Protein AF-A0A2V9P0Q5-F1 (afdb_monomer_lite)

Radius of gyration: 15.31 Å; chains: 1; bounding box: 36×23×42 Å

Structure (mmCIF, N/CA/C/O backbone):
data_AF-A0A2V9P0Q5-F1
#
_entry.id   AF-A0A2V9P0Q5-F1
#
loop_
_atom_site.group_PDB
_atom_site.id
_atom_site.type_symbol
_atom_site.label_atom_id
_atom_site.label_alt_id
_atom_site.label_comp_id
_atom_site.label_asym_id
_atom_site.label_entity_id
_atom_site.label_seq_id
_atom_site.pdbx_PDB_ins_code
_atom_site.Cartn_x
_atom_site.Cartn_y
_atom_site.Cartn_z
_atom_site.occupancy
_atom_site.B_iso_or_equiv
_atom_site.auth_seq_id
_atom_site.auth_comp_id
_atom_site.auth_asym_id
_atom_site.auth_atom_id
_atom_site.pdbx_PDB_model_num
ATOM 1 N N . MET A 1 1 ? 19.849 -7.769 -10.678 1.00 54.12 1 MET A N 1
ATOM 2 C CA . MET A 1 1 ? 18.955 -8.139 -11.801 1.00 54.12 1 MET A CA 1
ATOM 3 C C . MET A 1 1 ? 17.529 -7.816 -11.392 1.00 54.12 1 MET A C 1
ATOM 5 O O . MET A 1 1 ? 17.159 -8.198 -10.289 1.00 54.12 1 MET A O 1
ATOM 9 N N . LYS A 1 2 ? 16.756 -7.101 -12.221 1.00 73.38 2 LYS A N 1
ATOM 10 C CA . LYS A 1 2 ? 15.333 -6.844 -11.932 1.00 73.38 2 LYS A CA 1
ATOM 11 C C . LYS A 1 2 ? 14.556 -8.167 -11.995 1.00 73.38 2 LYS A C 1
ATOM 13 O O . LYS A 1 2 ? 14.827 -8.993 -12.866 1.00 73.38 2 LYS A O 1
ATOM 18 N N . ALA A 1 3 ? 13.634 -8.384 -11.059 1.00 89.50 3 ALA A N 1
ATOM 19 C CA . ALA A 1 3 ? 12.752 -9.549 -11.074 1.00 89.50 3 ALA A CA 1
ATOM 20 C C . ALA A 1 3 ? 11.876 -9.565 -12.343 1.00 89.50 3 ALA A C 1
ATOM 22 O O . ALA A 1 3 ? 11.595 -8.513 -12.923 1.00 89.50 3 ALA A O 1
ATOM 23 N N . SER A 1 4 ? 11.413 -10.747 -12.765 1.00 96.69 4 SER A N 1
ATOM 24 C CA . SER A 1 4 ? 10.476 -10.849 -13.892 1.00 96.69 4 SER A CA 1
ATOM 25 C C . SER A 1 4 ? 9.188 -10.073 -13.606 1.00 96.69 4 SER A C 1
ATOM 27 O O . SER A 1 4 ? 8.773 -9.955 -12.451 1.00 96.69 4 SER A O 1
ATOM 29 N N . LEU A 1 5 ? 8.530 -9.556 -14.651 1.00 96.62 5 LEU A N 1
ATOM 30 C CA . LEU A 1 5 ? 7.275 -8.809 -14.500 1.00 96.62 5 LEU A CA 1
ATOM 31 C C . LEU A 1 5 ? 6.225 -9.610 -13.718 1.00 96.62 5 LEU A C 1
ATOM 33 O O . LEU A 1 5 ? 5.638 -9.074 -12.788 1.00 96.62 5 LEU A O 1
ATOM 37 N N . SER A 1 6 ? 6.064 -10.905 -14.003 1.00 97.62 6 SER A N 1
ATOM 38 C CA . SER A 1 6 ? 5.124 -11.766 -13.276 1.00 97.62 6 SER A CA 1
ATOM 39 C C . SER A 1 6 ? 5.414 -11.809 -11.774 1.00 97.62 6 SER A C 1
ATOM 41 O O . SER A 1 6 ? 4.493 -11.713 -10.971 1.00 97.62 6 SER A O 1
ATOM 43 N N . ARG A 1 7 ? 6.693 -11.899 -11.374 1.00 98.00 7 ARG A N 1
ATOM 44 C CA . ARG A 1 7 ? 7.068 -11.909 -9.951 1.00 98.00 7 ARG A CA 1
ATOM 45 C C . ARG A 1 7 ? 6.776 -10.568 -9.282 1.00 98.00 7 ARG A C 1
ATOM 47 O O . ARG A 1 7 ? 6.361 -10.547 -8.130 1.00 98.00 7 ARG A O 1
ATOM 54 N N . ARG A 1 8 ? 6.985 -9.465 -10.002 1.00 98.19 8 ARG A N 1
ATOM 55 C CA . ARG A 1 8 ? 6.691 -8.114 -9.514 1.00 98.19 8 ARG A CA 1
ATOM 56 C C . ARG A 1 8 ? 5.196 -7.882 -9.335 1.00 98.19 8 ARG A C 1
ATOM 58 O O . ARG A 1 8 ? 4.791 -7.442 -8.273 1.00 98.19 8 ARG A O 1
ATOM 65 N N . VAL A 1 9 ? 4.387 -8.269 -10.318 1.00 98.38 9 VAL A N 1
ATOM 66 C CA . VAL A 1 9 ? 2.919 -8.171 -10.263 1.00 98.38 9 VAL A CA 1
ATOM 67 C C . VAL A 1 9 ? 2.350 -9.000 -9.106 1.00 98.38 9 VAL A C 1
ATOM 69 O O . VAL A 1 9 ? 1.487 -8.522 -8.382 1.00 98.38 9 VAL A O 1
ATOM 72 N N . VAL A 1 10 ? 2.869 -10.212 -8.869 1.00 98.50 10 VAL A N 1
ATOM 73 C CA . VAL A 1 10 ? 2.467 -11.020 -7.702 1.00 98.50 10 VAL A CA 1
ATOM 74 C C . VAL A 1 10 ? 2.873 -10.352 -6.386 1.00 98.50 10 VAL A C 1
ATOM 76 O O . VAL A 1 10 ? 2.096 -10.371 -5.438 1.00 98.50 10 VAL A O 1
ATOM 79 N N . ALA A 1 11 ? 4.064 -9.751 -6.314 1.00 98.44 11 ALA A N 1
ATOM 80 C CA . ALA A 1 11 ? 4.493 -9.014 -5.127 1.00 98.44 11 ALA A CA 1
ATOM 81 C C . ALA A 1 11 ? 3.594 -7.797 -4.848 1.00 98.44 11 ALA A C 1
ATOM 83 O O . ALA A 1 11 ? 3.213 -7.589 -3.700 1.00 98.44 11 ALA A O 1
ATOM 84 N N . GLU A 1 12 ? 3.197 -7.053 -5.883 1.00 98.62 12 GLU A N 1
ATOM 85 C CA . GLU A 1 12 ? 2.231 -5.953 -5.768 1.00 98.62 12 GLU A CA 1
ATOM 86 C C . GLU A 1 12 ? 0.861 -6.447 -5.295 1.00 98.62 12 GLU A C 1
ATOM 88 O O . GLU A 1 12 ? 0.321 -5.895 -4.345 1.00 98.62 12 GLU A O 1
ATOM 93 N N . PHE A 1 13 ? 0.341 -7.538 -5.868 1.00 98.75 13 PHE A N 1
ATOM 94 C CA . PHE A 1 13 ? -0.932 -8.133 -5.444 1.00 98.75 13 PHE A CA 1
ATOM 95 C C . PHE A 1 13 ? -0.916 -8.560 -3.973 1.00 98.75 13 PHE A C 1
ATOM 97 O O . PHE A 1 13 ? -1.802 -8.212 -3.194 1.00 98.75 13 PHE A O 1
ATOM 104 N N . VAL A 1 14 ? 0.115 -9.309 -3.571 1.00 98.69 14 VAL A N 1
ATOM 105 C CA . VAL A 1 14 ? 0.251 -9.803 -2.195 1.00 98.69 14 VAL A CA 1
ATOM 106 C C . VAL A 1 14 ? 0.449 -8.644 -1.220 1.00 98.69 14 VAL A C 1
ATOM 108 O O . VAL A 1 14 ? -0.193 -8.611 -0.171 1.00 98.69 14 VAL A O 1
ATOM 111 N N . GLY A 1 15 ? 1.308 -7.682 -1.560 1.00 98.62 15 GLY A N 1
ATOM 112 C CA . GLY A 1 15 ? 1.560 -6.517 -0.721 1.00 98.62 15 GLY A CA 1
ATOM 113 C C . GLY A 1 15 ? 0.326 -5.633 -0.565 1.00 98.62 15 GLY A C 1
ATOM 114 O O . GLY A 1 15 ? -0.029 -5.294 0.563 1.00 98.62 15 GLY A O 1
ATOM 115 N N . THR A 1 16 ? -0.401 -5.344 -1.647 1.00 98.69 16 THR A N 1
ATOM 116 C CA . THR A 1 16 ? -1.671 -4.613 -1.563 1.00 98.69 16 THR A CA 1
ATOM 117 C C . THR A 1 16 ? -2.714 -5.386 -0.761 1.00 98.69 16 THR A C 1
ATOM 119 O O . THR A 1 16 ? -3.377 -4.792 0.084 1.00 98.69 16 THR A O 1
ATOM 122 N N . GLY A 1 17 ? -2.815 -6.708 -0.929 1.00 98.62 17 GLY A N 1
ATOM 123 C CA . GLY A 1 17 ? -3.709 -7.545 -0.126 1.00 98.62 17 GLY A CA 1
ATOM 124 C C . GLY A 1 17 ? -3.432 -7.441 1.378 1.00 98.62 17 GLY A C 1
ATOM 125 O O . GLY A 1 17 ? -4.358 -7.246 2.168 1.00 98.62 17 GLY A O 1
ATOM 126 N N . PHE A 1 18 ? -2.160 -7.495 1.787 1.00 98.62 18 PHE A N 1
ATOM 127 C CA . PHE A 1 18 ? -1.779 -7.282 3.186 1.00 98.62 18 PHE A CA 1
ATOM 128 C C . PHE A 1 18 ? -2.040 -5.851 3.660 1.00 98.62 18 PHE A C 1
ATOM 130 O O . PHE A 1 18 ? -2.499 -5.666 4.788 1.00 98.62 18 PHE A O 1
ATOM 137 N N . LEU A 1 19 ? -1.792 -4.849 2.814 1.00 98.44 19 LEU A N 1
ATOM 138 C CA . LEU A 1 19 ? -2.065 -3.453 3.143 1.00 98.44 19 LEU A CA 1
ATOM 139 C C . LEU A 1 19 ? -3.565 -3.224 3.372 1.00 98.44 19 LEU A C 1
ATOM 141 O O . LEU A 1 19 ? -3.938 -2.641 4.385 1.00 98.44 19 LEU A O 1
ATOM 145 N N . VAL A 1 20 ? -4.431 -3.744 2.496 1.00 98.38 20 VAL A N 1
ATOM 146 C CA . VAL A 1 20 ? -5.893 -3.681 2.659 1.00 98.38 20 VAL A CA 1
ATOM 147 C C . VAL A 1 20 ? -6.332 -4.408 3.926 1.00 98.38 20 VAL A C 1
ATOM 149 O O . VAL A 1 20 ? -7.112 -3.856 4.704 1.00 98.38 20 VAL A O 1
ATOM 152 N N . ALA A 1 21 ? -5.817 -5.617 4.173 1.00 98.38 21 ALA A N 1
ATOM 153 C CA . ALA A 1 21 ? -6.143 -6.376 5.377 1.00 98.38 21 ALA A CA 1
ATOM 154 C C . ALA A 1 21 ? -5.778 -5.603 6.655 1.00 98.38 21 ALA A C 1
ATOM 156 O O . ALA A 1 21 ? -6.575 -5.566 7.594 1.00 98.38 21 ALA A O 1
ATOM 157 N N . ALA A 1 22 ? -4.613 -4.950 6.676 1.00 98.19 22 ALA A N 1
ATOM 158 C CA . ALA A 1 22 ? -4.192 -4.124 7.795 1.00 98.19 22 ALA A CA 1
ATOM 159 C C . ALA A 1 22 ? -5.071 -2.881 7.949 1.00 98.19 22 ALA A C 1
ATOM 161 O O . ALA A 1 22 ? -5.645 -2.716 9.015 1.00 98.19 22 ALA A O 1
ATOM 162 N N . VAL A 1 23 ? -5.243 -2.068 6.900 1.00 97.94 23 VAL A N 1
ATOM 163 C CA . VAL A 1 23 ? -6.025 -0.815 6.934 1.00 97.94 23 VAL A CA 1
ATOM 164 C C . VAL A 1 23 ? -7.472 -1.063 7.357 1.00 97.94 23 VAL A C 1
ATOM 166 O O . VAL A 1 23 ? -7.996 -0.411 8.261 1.00 97.94 23 VAL A O 1
ATOM 169 N N . VAL A 1 24 ? -8.144 -2.018 6.709 1.00 98.31 24 VAL A N 1
ATOM 170 C CA . VAL A 1 24 ? -9.556 -2.311 6.985 1.00 98.31 24 VAL A CA 1
ATOM 171 C C . VAL A 1 24 ? -9.697 -3.002 8.340 1.00 98.31 24 VAL A C 1
ATOM 173 O O . VAL A 1 24 ? -10.580 -2.652 9.126 1.00 98.31 24 VAL A O 1
ATOM 176 N N . GLY A 1 25 ? -8.808 -3.950 8.648 1.00 98.25 25 GLY A N 1
ATOM 177 C CA . GLY A 1 25 ? -8.808 -4.672 9.917 1.00 98.25 25 GLY A CA 1
ATOM 178 C C . GLY A 1 25 ? -8.570 -3.753 11.115 1.00 98.25 25 GLY A C 1
ATOM 179 O O . GLY A 1 25 ? -9.343 -3.791 12.078 1.00 98.25 25 GLY A O 1
ATOM 180 N N . SER A 1 26 ? -7.553 -2.885 11.048 1.00 98.25 26 SER A N 1
ATOM 181 C CA . SER A 1 26 ? -7.279 -1.904 12.100 1.00 98.25 26 SER A CA 1
ATOM 182 C C . SER A 1 26 ? -8.388 -0.874 12.215 1.00 98.25 26 SER A C 1
ATOM 184 O O . SER A 1 26 ? -8.748 -0.538 13.336 1.00 98.25 26 SER A O 1
ATOM 186 N N . GLY A 1 27 ? -8.991 -0.430 11.109 1.00 98.12 27 GLY A N 1
ATOM 187 C CA . GLY A 1 27 ? -10.128 0.492 11.136 1.00 98.12 27 GLY A CA 1
ATOM 188 C C . GLY A 1 27 ? -11.338 -0.082 11.877 1.00 98.12 27 GLY A C 1
ATOM 189 O O . GLY A 1 27 ? -11.866 0.549 12.792 1.00 98.12 27 GLY A O 1
ATOM 190 N N . ILE A 1 28 ? -11.735 -1.318 11.553 1.00 98.38 28 ILE A N 1
ATOM 191 C CA . ILE A 1 28 ? -12.848 -2.002 12.233 1.00 98.38 28 ILE A CA 1
ATOM 192 C C . ILE A 1 28 ? -12.554 -2.177 13.728 1.00 98.38 28 ILE A C 1
ATOM 194 O O . ILE A 1 28 ? -13.434 -1.973 14.566 1.00 98.38 28 ILE A O 1
ATOM 198 N N . MET A 1 29 ? -11.330 -2.578 14.078 1.00 98.12 29 MET A N 1
ATOM 199 C CA . MET A 1 29 ? -10.950 -2.783 15.475 1.00 98.12 29 MET A CA 1
ATOM 200 C C . MET A 1 29 ? -10.863 -1.461 16.246 1.00 98.12 29 MET A C 1
ATOM 202 O O . MET A 1 29 ? -11.323 -1.391 17.384 1.00 98.12 29 MET A O 1
ATOM 206 N N . ALA A 1 30 ? -10.341 -0.408 15.619 1.00 98.25 30 ALA A N 1
ATOM 207 C CA . ALA A 1 30 ? -10.252 0.924 16.196 1.00 98.25 30 ALA A CA 1
ATOM 208 C C . ALA A 1 30 ? -11.639 1.484 16.535 1.00 98.25 30 ALA A C 1
ATOM 210 O O . ALA A 1 30 ? -11.842 1.933 17.661 1.00 98.25 30 ALA A O 1
ATOM 211 N N . GLU A 1 31 ? -12.612 1.379 15.628 1.00 97.94 31 GLU A N 1
ATOM 212 C CA . GLU A 1 31 ? -13.998 1.793 15.893 1.00 97.94 31 GLU A CA 1
ATOM 213 C C . GLU A 1 31 ? -14.619 1.022 17.067 1.00 97.94 31 GLU A C 1
ATOM 215 O O . GLU A 1 31 ? -15.197 1.613 17.980 1.00 97.94 31 GLU A O 1
ATOM 220 N N . ARG A 1 32 ? -14.437 -0.306 17.106 1.00 97.94 32 ARG A N 1
ATOM 221 C CA . ARG A 1 32 ? -14.985 -1.159 18.177 1.00 97.94 32 ARG A CA 1
ATOM 222 C C . ARG A 1 32 ? -14.390 -0.860 19.553 1.00 97.94 32 ARG A C 1
ATOM 224 O O . ARG A 1 32 ? -15.087 -1.011 20.553 1.00 97.94 32 ARG A O 1
ATOM 231 N N . LEU A 1 33 ? -13.115 -0.480 19.613 1.00 97.81 33 LEU A N 1
ATOM 232 C CA . LEU A 1 33 ? -12.383 -0.297 20.870 1.00 97.81 33 LEU A CA 1
ATOM 233 C C . LEU A 1 33 ? -12.351 1.154 21.363 1.00 97.81 33 LEU A C 1
ATOM 235 O O . LEU A 1 33 ? -12.060 1.380 22.534 1.00 97.81 33 LEU A O 1
ATOM 239 N N . SER A 1 34 ? -12.666 2.136 20.515 1.00 97.94 34 SER A N 1
ATOM 240 C CA . SER A 1 34 ? -12.530 3.558 20.873 1.00 97.94 34 SER A CA 1
ATOM 241 C C . SER A 1 34 ? -13.720 4.138 21.641 1.00 97.94 34 SER A C 1
ATOM 243 O O . SER A 1 34 ? -13.703 5.319 21.984 1.00 97.94 34 SER A O 1
ATOM 245 N N . GLY A 1 35 ? -14.767 3.349 21.913 1.00 95.88 35 GLY A N 1
ATOM 246 C CA . GLY A 1 35 ? -15.894 3.770 22.757 1.00 95.88 35 GLY A CA 1
ATOM 247 C C . GLY A 1 35 ? -16.635 5.016 22.251 1.00 95.88 35 GLY A C 1
ATOM 248 O O . GLY A 1 35 ? -17.104 5.815 23.056 1.00 95.88 35 GLY A O 1
ATOM 249 N N . GLY A 1 36 ? -16.697 5.218 20.930 1.00 95.50 36 GLY A N 1
ATOM 250 C CA . GLY A 1 36 ? -17.308 6.397 20.303 1.00 95.50 36 GLY A CA 1
ATOM 251 C C . GLY A 1 36 ? -16.389 7.619 20.172 1.00 95.50 36 GLY A C 1
ATOM 252 O O . GLY A 1 36 ? -16.811 8.644 19.639 1.00 95.50 36 GLY A O 1
ATOM 253 N N . ASN A 1 37 ? -15.129 7.541 20.615 1.00 98.19 37 ASN A N 1
ATOM 254 C CA . ASN A 1 37 ? -14.146 8.600 20.393 1.00 98.19 37 ASN A CA 1
ATOM 255 C C . ASN A 1 37 ? -13.513 8.485 18.995 1.00 98.19 37 ASN A C 1
ATOM 257 O O . ASN A 1 37 ? -12.561 7.731 18.788 1.00 98.19 37 ASN A O 1
ATOM 261 N N . ALA A 1 38 ? -14.006 9.286 18.049 1.00 97.62 38 ALA A N 1
ATOM 262 C CA . ALA A 1 38 ? -13.528 9.284 16.665 1.00 97.62 38 ALA A CA 1
ATOM 263 C C . ALA A 1 38 ? -12.042 9.668 16.523 1.00 97.62 38 ALA A C 1
ATOM 265 O O . ALA A 1 38 ? -11.337 9.106 15.689 1.00 97.62 38 ALA A O 1
ATOM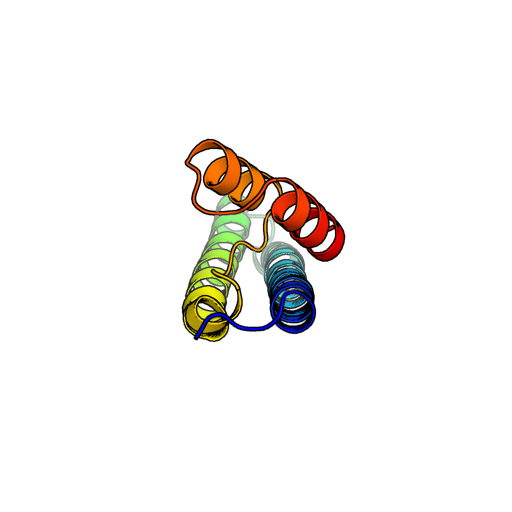 266 N N . ALA A 1 39 ? -11.533 10.596 17.343 1.00 98.06 39 ALA A N 1
ATOM 267 C CA . ALA A 1 39 ? -10.128 11.002 17.271 1.00 98.06 39 ALA A CA 1
ATOM 268 C C . ALA A 1 39 ? -9.192 9.845 17.653 1.00 98.06 39 ALA A C 1
ATOM 270 O O . ALA A 1 39 ? -8.178 9.615 16.992 1.00 98.06 39 ALA A O 1
ATOM 271 N N . LEU A 1 40 ? -9.565 9.082 18.686 1.00 98.06 40 LEU A N 1
ATOM 272 C CA . LEU A 1 40 ? -8.835 7.883 19.083 1.00 98.06 40 LEU A CA 1
ATOM 273 C C . LEU A 1 40 ? -8.931 6.786 18.016 1.00 98.06 40 LEU A C 1
ATOM 275 O O . LEU A 1 40 ? -7.911 6.180 17.698 1.00 98.06 40 LEU A O 1
ATOM 279 N N . ALA A 1 41 ? -10.110 6.577 17.421 1.00 98.19 41 ALA A N 1
ATOM 280 C CA . ALA A 1 41 ? -10.301 5.579 16.369 1.00 98.19 41 ALA A CA 1
ATOM 281 C C . ALA A 1 41 ? -9.430 5.870 15.136 1.00 98.19 41 ALA A C 1
ATOM 283 O O . ALA A 1 41 ? -8.735 4.987 14.630 1.00 98.19 41 ALA A O 1
ATOM 284 N N . LEU A 1 42 ? -9.385 7.129 14.693 1.00 97.94 42 LEU A N 1
ATOM 285 C CA . LEU A 1 42 ? -8.535 7.544 13.577 1.00 97.94 42 LEU A CA 1
ATOM 286 C C . LEU A 1 42 ? -7.049 7.341 13.883 1.00 97.94 42 LEU A C 1
ATOM 288 O O . LEU A 1 42 ? -6.314 6.831 13.035 1.00 97.94 42 LEU A O 1
ATOM 292 N N . LEU A 1 43 ? -6.605 7.684 15.095 1.00 98.12 43 LEU A N 1
ATOM 293 C CA . LEU A 1 43 ? -5.220 7.471 15.514 1.00 98.12 43 LEU A CA 1
ATOM 294 C C . LEU A 1 43 ? -4.869 5.974 15.558 1.00 98.12 43 LEU A C 1
ATOM 296 O O . LEU A 1 43 ? -3.846 5.559 15.008 1.00 98.12 43 LEU A O 1
ATOM 300 N N . ALA A 1 44 ? -5.745 5.164 16.158 1.00 97.81 44 ALA A N 1
ATOM 301 C CA . ALA A 1 44 ? -5.587 3.718 16.291 1.00 97.81 44 ALA A CA 1
ATOM 302 C C . ALA A 1 44 ? -5.665 2.970 14.950 1.00 97.81 44 ALA A C 1
ATOM 304 O O . ALA A 1 44 ? -5.143 1.865 14.849 1.00 97.81 44 ALA A O 1
ATOM 305 N N . ASN A 1 45 ? -6.260 3.566 13.914 1.00 98.38 45 ASN A N 1
ATOM 306 C CA . ASN A 1 45 ? -6.217 3.041 12.551 1.00 98.38 45 ASN A CA 1
ATOM 307 C C . ASN A 1 45 ? -4.958 3.488 11.780 1.00 98.38 45 ASN A C 1
ATOM 309 O O . ASN A 1 45 ? -4.316 2.702 11.078 1.00 98.38 45 ASN A O 1
ATOM 313 N N . THR A 1 46 ? -4.581 4.761 11.920 1.00 98.06 46 THR A N 1
ATOM 314 C CA . THR A 1 46 ? -3.499 5.368 11.130 1.00 98.06 46 THR A CA 1
ATOM 315 C C . THR A 1 46 ? -2.135 4.776 11.478 1.00 98.06 46 THR A C 1
ATOM 317 O O . THR A 1 46 ? -1.340 4.501 10.578 1.00 98.06 46 THR A O 1
ATOM 320 N N . ILE A 1 47 ? -1.859 4.532 12.765 1.00 98.38 47 ILE A N 1
ATOM 321 C CA . ILE A 1 47 ? -0.560 3.999 13.203 1.00 98.38 47 ILE A CA 1
ATOM 322 C C . ILE A 1 47 ? -0.300 2.590 12.629 1.00 98.38 47 ILE A C 1
ATOM 324 O O . ILE A 1 47 ? 0.736 2.415 11.983 1.00 98.38 47 ILE A O 1
ATOM 328 N N . PRO A 1 48 ? -1.200 1.594 12.780 1.00 98.00 48 PRO A N 1
ATOM 329 C CA . PRO A 1 48 ? -1.011 0.276 12.171 1.00 98.00 48 PRO A CA 1
ATOM 330 C C . PRO A 1 48 ? -0.932 0.316 10.646 1.00 98.00 48 PRO A C 1
ATOM 332 O O . PRO A 1 48 ? -0.121 -0.405 10.067 1.00 98.00 48 PRO A O 1
ATOM 335 N N . THR A 1 49 ? -1.727 1.176 10.002 1.00 98.00 49 THR A N 1
ATOM 336 C CA . THR A 1 49 ? -1.678 1.381 8.548 1.00 98.00 49 THR A CA 1
ATOM 337 C C . THR A 1 49 ? -0.280 1.810 8.102 1.00 98.00 49 THR A C 1
ATOM 339 O O . THR A 1 49 ? 0.331 1.156 7.256 1.00 98.00 49 THR A O 1
ATOM 342 N N . GLY A 1 50 ? 0.262 2.872 8.708 1.00 98.12 50 GLY A N 1
ATOM 343 C CA . GLY A 1 50 ? 1.593 3.381 8.378 1.00 98.12 50 GLY A CA 1
ATOM 344 C C . GLY A 1 50 ? 2.703 2.381 8.704 1.00 98.12 50 GLY A C 1
ATOM 345 O O . GLY A 1 50 ? 3.582 2.144 7.879 1.00 98.12 50 GLY A O 1
ATOM 346 N N . ALA A 1 51 ? 2.638 1.737 9.872 1.00 98.56 51 ALA A N 1
ATOM 347 C CA . ALA A 1 51 ? 3.614 0.726 10.273 1.00 98.56 51 ALA A CA 1
ATOM 348 C C . ALA A 1 51 ? 3.619 -0.485 9.325 1.00 98.56 51 ALA A C 1
ATOM 350 O O . ALA A 1 51 ? 4.685 -0.973 8.950 1.00 98.56 51 ALA A O 1
ATOM 351 N N . THR A 1 52 ? 2.438 -0.940 8.897 1.00 98.56 52 THR A N 1
ATOM 352 C CA . THR A 1 52 ? 2.315 -2.036 7.929 1.00 98.56 52 THR A CA 1
ATOM 353 C C . THR A 1 52 ? 2.891 -1.637 6.581 1.00 98.56 52 THR A C 1
ATOM 355 O O . THR A 1 52 ? 3.651 -2.409 6.005 1.00 98.56 52 THR A O 1
ATOM 358 N N . LEU A 1 53 ? 2.591 -0.430 6.091 1.00 98.44 53 LEU A N 1
ATOM 359 C CA . LEU A 1 53 ? 3.152 0.053 4.833 1.00 98.44 53 LEU A CA 1
ATOM 360 C C . LEU A 1 53 ? 4.687 0.069 4.874 1.00 98.44 53 LEU A C 1
ATOM 362 O O . LEU A 1 53 ? 5.316 -0.458 3.964 1.00 98.44 53 LEU A O 1
ATOM 366 N N . VAL A 1 54 ? 5.293 0.582 5.950 1.00 98.62 54 VAL A N 1
ATOM 367 C CA . VAL A 1 54 ? 6.757 0.562 6.135 1.00 98.62 54 VAL A CA 1
ATOM 368 C C . VAL A 1 54 ? 7.305 -0.868 6.114 1.00 98.62 54 VAL A C 1
ATOM 370 O O . VAL A 1 54 ? 8.290 -1.142 5.429 1.00 98.62 54 VAL A O 1
ATOM 373 N N . ALA A 1 55 ? 6.662 -1.795 6.827 1.00 98.62 55 ALA A N 1
ATOM 374 C CA . ALA A 1 55 ? 7.079 -3.194 6.849 1.00 98.62 55 ALA A CA 1
ATOM 375 C C . ALA A 1 55 ? 6.986 -3.854 5.461 1.00 98.62 55 ALA A C 1
ATOM 377 O O . ALA A 1 55 ? 7.900 -4.572 5.056 1.00 98.62 55 ALA 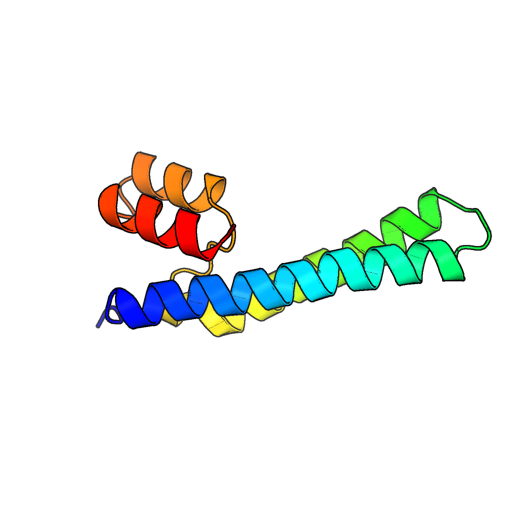A O 1
ATOM 378 N N . LEU A 1 56 ? 5.909 -3.589 4.717 1.00 98.56 56 LEU A N 1
ATOM 379 C CA . LEU A 1 56 ? 5.713 -4.108 3.365 1.00 98.56 56 LEU A CA 1
ATOM 380 C C . LEU A 1 56 ? 6.711 -3.510 2.371 1.00 98.56 56 LEU A C 1
ATOM 382 O O . LEU A 1 56 ? 7.223 -4.246 1.530 1.00 98.56 56 LEU A O 1
ATOM 386 N N . ILE A 1 57 ? 7.036 -2.220 2.492 1.00 98.56 57 ILE A N 1
ATOM 387 C CA . ILE A 1 57 ? 8.085 -1.587 1.684 1.00 98.56 57 ILE A CA 1
ATOM 388 C C . ILE A 1 57 ? 9.403 -2.329 1.902 1.00 98.56 57 ILE A C 1
ATOM 390 O O . ILE A 1 57 ? 9.940 -2.883 0.948 1.00 98.56 57 ILE A O 1
ATOM 394 N N . PHE A 1 58 ? 9.865 -2.481 3.146 1.00 98.38 58 PHE A N 1
ATOM 395 C CA . PHE A 1 58 ? 11.111 -3.210 3.409 1.00 98.38 58 PHE A CA 1
ATOM 396 C C . PHE A 1 58 ? 11.093 -4.664 2.920 1.00 98.38 58 PHE A C 1
ATOM 398 O O . PHE A 1 58 ? 12.127 -5.188 2.503 1.00 98.38 58 PHE A O 1
ATOM 405 N N . ALA A 1 59 ? 9.937 -5.327 2.957 1.00 98.12 59 ALA A N 1
ATOM 406 C CA . ALA A 1 59 ? 9.813 -6.712 2.519 1.00 98.12 59 ALA A CA 1
ATOM 407 C C . ALA A 1 59 ? 9.853 -6.878 0.988 1.00 98.12 59 ALA A C 1
ATOM 409 O O . ALA A 1 59 ? 10.398 -7.867 0.492 1.00 98.12 59 ALA A O 1
ATOM 410 N N . PHE A 1 60 ? 9.272 -5.944 0.230 1.00 97.88 60 PHE A N 1
ATOM 4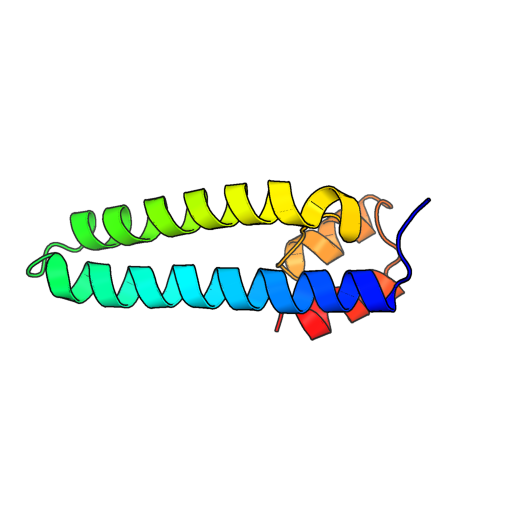11 C CA . PHE A 1 60 ? 8.995 -6.128 -1.200 1.00 97.88 60 PHE A CA 1
ATOM 412 C C . PHE A 1 60 ? 9.674 -5.111 -2.126 1.00 97.88 60 PHE A C 1
ATOM 414 O O . PHE A 1 60 ? 9.674 -5.334 -3.340 1.00 97.88 60 PHE A O 1
ATOM 421 N N . GLU A 1 61 ? 10.293 -4.049 -1.603 1.00 96.62 61 GLU A N 1
ATOM 422 C CA . GLU A 1 61 ? 10.962 -3.004 -2.396 1.00 96.62 61 GLU A CA 1
ATOM 423 C C . GLU A 1 61 ? 11.958 -3.613 -3.392 1.00 96.62 61 GLU A C 1
ATOM 425 O O . GLU A 1 61 ? 11.874 -3.369 -4.595 1.00 96.62 61 GLU A O 1
ATOM 430 N N . ALA A 1 62 ? 12.827 -4.518 -2.929 1.00 96.31 62 ALA A N 1
ATOM 431 C CA . ALA A 1 62 ? 13.816 -5.192 -3.774 1.00 96.31 62 ALA A CA 1
ATOM 432 C C . ALA A 1 62 ? 13.204 -6.098 -4.866 1.00 96.31 62 ALA A C 1
ATOM 434 O O . ALA A 1 62 ? 13.911 -6.544 -5.777 1.00 96.31 62 ALA A O 1
ATOM 435 N N . 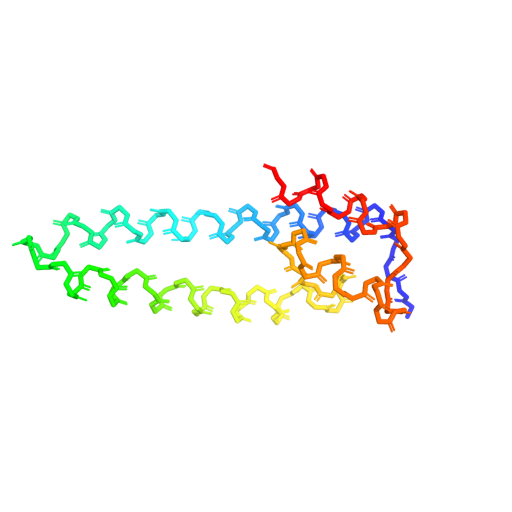VAL A 1 63 ? 11.908 -6.417 -4.772 1.00 97.31 63 VAL A N 1
ATOM 436 C CA . VAL A 1 63 ? 11.189 -7.235 -5.751 1.00 97.31 63 VAL A CA 1
ATOM 437 C C . VAL A 1 63 ? 10.474 -6.356 -6.765 1.00 97.31 63 VAL A C 1
ATOM 439 O O . VAL A 1 63 ? 10.793 -6.476 -7.948 1.00 97.31 63 VAL A O 1
ATOM 442 N N . SER A 1 64 ? 9.522 -5.522 -6.334 1.00 97.12 64 SER A N 1
ATOM 443 C CA . SER A 1 64 ? 8.612 -4.785 -7.226 1.00 97.12 64 SER A CA 1
ATOM 444 C C . SER A 1 64 ? 8.772 -3.267 -7.207 1.00 97.12 64 SER A C 1
ATOM 446 O O . SER A 1 64 ? 8.223 -2.625 -8.099 1.00 97.12 64 SER A O 1
ATOM 448 N N . GLY A 1 65 ? 9.515 -2.707 -6.250 1.00 96.25 65 GLY A N 1
ATOM 449 C CA . GLY A 1 65 ? 9.466 -1.279 -5.916 1.00 96.25 65 GLY A CA 1
ATOM 450 C C . GLY A 1 65 ? 8.408 -0.935 -4.859 1.00 96.25 65 GLY A C 1
ATOM 451 O O . GLY A 1 65 ? 8.385 0.196 -4.393 1.00 96.25 65 GLY A O 1
ATOM 452 N N . ALA A 1 66 ? 7.588 -1.910 -4.439 1.00 97.81 66 ALA A N 1
ATOM 453 C CA . ALA A 1 66 ? 6.608 -1.782 -3.356 1.00 97.81 66 ALA A CA 1
ATOM 454 C C . ALA A 1 66 ? 5.629 -0.602 -3.528 1.00 97.81 66 ALA A C 1
ATOM 456 O O . ALA A 1 66 ? 5.441 0.203 -2.616 1.00 97.81 66 ALA A O 1
ATOM 457 N N . HIS A 1 67 ? 5.004 -0.486 -4.705 1.00 98.38 67 HIS A N 1
ATOM 458 C CA . HIS A 1 67 ? 4.118 0.645 -4.999 1.00 98.38 67 HIS A CA 1
ATOM 459 C C . HIS A 1 67 ? 2.790 0.540 -4.245 1.00 98.38 67 HIS A C 1
ATOM 461 O O . HIS A 1 67 ? 2.307 1.525 -3.691 1.00 98.38 67 HIS A O 1
ATOM 467 N N . PHE A 1 68 ? 2.182 -0.648 -4.271 1.00 98.50 68 PHE A N 1
ATOM 468 C CA . PHE A 1 68 ? 0.911 -1.023 -3.644 1.00 98.50 68 PHE A CA 1
ATOM 469 C C . PHE A 1 68 ? -0.262 -0.073 -3.909 1.00 98.50 68 PHE A C 1
ATOM 471 O O . PHE A 1 68 ? -1.250 -0.071 -3.175 1.00 98.50 68 PHE A O 1
ATOM 478 N N . ASN A 1 69 ? -0.147 0.756 -4.945 1.00 98.44 69 ASN A N 1
ATOM 479 C CA . ASN A 1 69 ? -1.051 1.852 -5.233 1.00 98.44 69 ASN A CA 1
ATOM 480 C C . ASN A 1 69 ? -0.960 2.220 -6.728 1.00 98.44 69 ASN A C 1
ATOM 482 O O . ASN A 1 69 ? 0.138 2.531 -7.220 1.00 98.44 69 ASN A O 1
ATOM 486 N N . PRO A 1 70 ? -2.096 2.254 -7.450 1.00 98.25 70 PRO A N 1
ATOM 487 C CA . PRO A 1 70 ? -2.111 2.626 -8.860 1.00 98.25 70 PRO A CA 1
ATOM 488 C C . PRO A 1 70 ? -1.560 4.032 -9.106 1.00 98.25 70 PRO A C 1
ATOM 490 O O . PRO A 1 70 ? -0.793 4.236 -10.042 1.00 98.25 70 PRO A O 1
ATOM 493 N N . VAL A 1 71 ? -1.891 4.996 -8.242 1.00 98.38 71 VAL A N 1
ATOM 494 C CA . VAL A 1 71 ? -1.440 6.391 -8.361 1.00 98.38 71 VAL A CA 1
ATOM 495 C C . VAL A 1 71 ? 0.077 6.481 -8.245 1.00 98.38 71 VAL A C 1
ATOM 497 O O . VAL A 1 71 ? 0.698 7.158 -9.057 1.00 98.38 71 VAL A O 1
ATOM 500 N N . VAL A 1 72 ? 0.679 5.756 -7.297 1.00 98.12 72 VAL A N 1
ATOM 501 C CA . VAL A 1 72 ? 2.144 5.701 -7.142 1.00 98.12 72 VAL A CA 1
ATOM 502 C C . VAL A 1 72 ? 2.786 5.081 -8.383 1.00 98.12 72 VAL A C 1
ATOM 504 O O . VAL A 1 72 ? 3.752 5.620 -8.910 1.00 98.12 72 VAL A O 1
ATOM 507 N N . SER A 1 73 ? 2.196 4.007 -8.916 1.00 98.31 73 SER A N 1
ATOM 508 C CA . SER A 1 73 ? 2.709 3.337 -10.119 1.00 98.31 73 SER A CA 1
ATOM 509 C C . SER A 1 73 ? 2.658 4.221 -11.365 1.00 98.31 73 SER A C 1
ATOM 511 O O . SER A 1 73 ? 3.584 4.200 -12.174 1.00 98.31 73 SER A O 1
ATOM 513 N N . PHE A 1 74 ? 1.594 5.008 -11.531 1.00 98.38 74 PHE A N 1
ATOM 514 C CA . PHE A 1 74 ? 1.498 5.961 -12.636 1.00 98.38 74 PHE A CA 1
ATOM 515 C C . PHE A 1 74 ? 2.369 7.202 -12.426 1.00 98.38 74 PHE A C 1
ATOM 517 O O . PHE A 1 74 ? 2.905 7.713 -13.405 1.00 98.38 74 PHE A O 1
ATOM 524 N N . ALA A 1 75 ? 2.550 7.666 -11.186 1.00 98.25 75 ALA A N 1
ATOM 525 C CA . ALA A 1 75 ? 3.478 8.751 -10.873 1.00 98.25 75 ALA A CA 1
ATOM 526 C C . ALA A 1 75 ? 4.923 8.365 -11.225 1.00 98.25 75 ALA A C 1
ATOM 528 O O . ALA A 1 75 ? 5.580 9.089 -11.967 1.00 98.25 75 ALA A O 1
ATOM 529 N N . ASP A 1 76 ? 5.372 7.176 -10.817 1.00 97.56 76 ASP A N 1
ATOM 530 C CA . ASP A 1 76 ? 6.698 6.661 -11.181 1.00 97.56 76 ASP A CA 1
ATOM 531 C C . ASP A 1 76 ? 6.845 6.466 -12.705 1.00 97.56 76 ASP A C 1
ATOM 533 O O . ASP A 1 76 ? 7.899 6.719 -13.290 1.00 97.56 76 ASP A O 1
ATOM 537 N N . ALA A 1 77 ? 5.764 6.096 -13.403 1.00 97.44 77 ALA A N 1
ATOM 538 C CA . ALA A 1 77 ? 5.771 6.025 -14.865 1.00 97.44 77 ALA A CA 1
ATOM 539 C C . ALA A 1 77 ? 5.895 7.398 -15.550 1.00 97.44 77 ALA A C 1
ATOM 541 O O . ALA A 1 77 ? 6.562 7.507 -16.583 1.00 97.44 77 ALA A O 1
ATOM 542 N N . LEU A 1 78 ? 5.293 8.448 -14.979 1.00 97.94 78 LEU A N 1
ATOM 543 C CA . LEU A 1 78 ? 5.449 9.833 -15.442 1.00 97.94 78 LEU A CA 1
ATOM 544 C C . LEU A 1 78 ? 6.880 10.346 -15.228 1.00 97.94 78 LEU A C 1
ATOM 546 O O . LEU A 1 78 ? 7.382 11.117 -16.044 1.00 97.94 78 LEU A O 1
ATOM 550 N N . GLU A 1 79 ? 7.549 9.877 -14.176 1.00 97.25 79 GLU A N 1
ATOM 551 C CA . GLU A 1 79 ? 8.949 10.190 -13.865 1.00 97.25 79 GLU A CA 1
ATOM 552 C C . GLU A 1 79 ? 9.961 9.293 -14.607 1.00 97.25 79 GLU A C 1
ATOM 554 O O . GLU A 1 79 ? 11.170 9.461 -14.456 1.00 97.25 79 GLU A O 1
ATOM 559 N N . HIS A 1 80 ? 9.489 8.405 -15.491 1.00 93.88 80 HIS A N 1
ATOM 560 C CA . HIS A 1 80 ? 10.281 7.438 -16.265 1.00 93.88 80 HIS A CA 1
ATOM 561 C C . HIS A 1 80 ? 10.950 6.315 -15.439 1.00 93.88 80 HIS A C 1
ATOM 563 O O . HIS A 1 80 ? 11.866 5.655 -15.941 1.00 93.88 80 HIS A O 1
ATOM 569 N N . GLY A 1 81 ? 10.492 6.043 -14.211 1.00 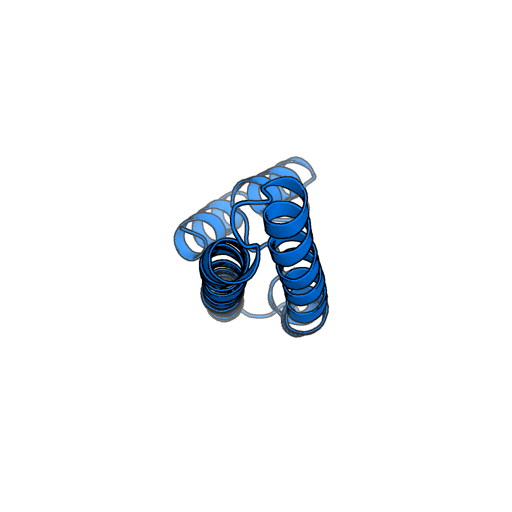92.94 81 GLY A N 1
ATOM 570 C CA . GLY A 1 81 ? 10.971 4.931 -13.377 1.00 92.94 81 GLY A CA 1
ATOM 571 C C . GLY A 1 81 ? 10.385 3.564 -13.759 1.00 92.94 81 GLY A C 1
ATOM 572 O O . GLY A 1 81 ? 11.101 2.550 -13.755 1.00 92.94 81 GLY A O 1
ATOM 573 N N . LEU A 1 82 ? 9.124 3.543 -14.216 1.00 95.06 82 LEU A N 1
ATOM 574 C CA . LEU A 1 82 ? 8.399 2.340 -14.644 1.00 95.06 82 LEU A CA 1
ATOM 575 C C . LEU A 1 82 ? 7.788 2.510 -16.051 1.00 95.06 82 LEU A C 1
ATOM 577 O O . LEU A 1 82 ? 7.155 3.523 -16.339 1.00 95.06 82 LEU A O 1
ATOM 581 N N . PRO A 1 83 ? 7.895 1.526 -16.964 1.00 96.62 83 PRO A N 1
ATOM 582 C CA . PRO A 1 83 ? 7.194 1.600 -18.244 1.00 96.62 83 PRO A CA 1
ATOM 583 C C . PRO A 1 83 ? 5.672 1.647 -18.045 1.00 96.62 83 PRO A C 1
ATOM 585 O O . PRO A 1 83 ? 5.124 0.822 -17.316 1.00 96.62 83 PRO A O 1
ATOM 588 N N . TYR A 1 84 ? 4.957 2.511 -18.775 1.00 96.62 84 TYR A N 1
ATOM 589 C CA . TYR A 1 84 ? 3.489 2.636 -18.677 1.00 96.62 84 TYR A CA 1
ATOM 590 C C . TYR A 1 84 ? 2.736 1.301 -18.772 1.00 96.62 84 TYR A C 1
ATOM 592 O O . TYR A 1 84 ? 1.767 1.080 -18.052 1.00 96.62 84 TYR A O 1
ATOM 600 N N . ARG A 1 85 ? 3.187 0.378 -19.632 1.00 96.25 85 ARG A N 1
ATOM 601 C CA . ARG A 1 85 ? 2.586 -0.964 -19.756 1.00 96.25 85 ARG A CA 1
ATOM 602 C C . ARG A 1 85 ? 2.689 -1.776 -18.464 1.00 96.25 85 ARG A C 1
ATOM 604 O O . ARG A 1 85 ? 1.774 -2.524 -18.139 1.00 96.25 85 ARG A O 1
ATOM 611 N N . GLU A 1 86 ? 3.795 -1.632 -17.743 1.00 97.62 86 GLU A N 1
ATOM 612 C CA . GLU A 1 86 ? 3.994 -2.281 -16.449 1.00 97.62 86 GLU A CA 1
ATOM 613 C C . GLU A 1 86 ? 3.202 -1.574 -15.351 1.00 97.62 86 GLU A C 1
ATOM 615 O O . GLU A 1 86 ? 2.630 -2.259 -14.512 1.00 97.62 86 GLU A O 1
ATOM 620 N N . ALA A 1 87 ? 3.074 -0.243 -15.405 1.00 97.69 87 ALA A N 1
ATOM 621 C CA . ALA A 1 87 ? 2.214 0.513 -14.493 1.00 97.69 87 ALA A CA 1
ATOM 622 C C . ALA A 1 87 ? 0.746 0.061 -14.579 1.00 97.69 87 ALA A C 1
ATOM 624 O O . ALA A 1 87 ? 0.106 -0.127 -13.549 1.00 97.69 87 ALA A O 1
ATOM 625 N N . PHE A 1 88 ? 0.229 -0.214 -15.784 1.00 98.06 88 PHE A N 1
ATOM 626 C CA . PHE A 1 88 ? -1.098 -0.821 -15.945 1.00 98.06 88 PHE A CA 1
ATOM 627 C C . PHE A 1 88 ? -1.182 -2.221 -15.325 1.00 98.06 88 PHE A C 1
ATOM 629 O O . PHE A 1 88 ? -2.151 -2.517 -14.632 1.00 98.06 88 PHE A O 1
ATOM 636 N N . ALA A 1 89 ? -0.173 -3.072 -15.533 1.00 98.06 89 ALA A N 1
ATOM 637 C CA . ALA A 1 89 ? -0.148 -4.410 -14.937 1.00 98.06 89 ALA A CA 1
ATOM 638 C C . ALA A 1 89 ? -0.074 -4.364 -13.397 1.00 98.06 89 ALA A C 1
ATOM 640 O O . ALA A 1 89 ? -0.710 -5.169 -12.719 1.00 98.06 89 ALA A O 1
ATOM 641 N N . TYR A 1 90 ? 0.667 -3.403 -12.842 1.00 98.56 90 TYR A N 1
ATOM 642 C CA . TYR A 1 90 ? 0.706 -3.129 -11.406 1.00 98.56 90 TYR A CA 1
ATOM 643 C C . TYR A 1 90 ? -0.667 -2.670 -10.911 1.00 98.56 90 TYR A C 1
ATOM 645 O O . TYR A 1 90 ? -1.202 -3.264 -9.982 1.00 98.56 90 TYR A O 1
ATOM 653 N N . ALA A 1 91 ? -1.281 -1.692 -11.581 1.00 98.44 91 ALA A N 1
ATOM 654 C CA . ALA A 1 91 ? -2.588 -1.162 -11.202 1.00 98.44 91 ALA A CA 1
ATOM 655 C C . ALA A 1 91 ? -3.669 -2.253 -11.154 1.00 98.44 91 ALA A C 1
ATOM 657 O O . ALA A 1 91 ? -4.470 -2.270 -10.227 1.00 98.44 91 ALA A O 1
ATOM 658 N N . THR A 1 92 ? -3.665 -3.204 -12.097 1.00 98.06 92 THR A N 1
ATOM 659 C CA . THR A 1 92 ? -4.601 -4.344 -12.073 1.00 98.06 92 THR A CA 1
ATOM 660 C C . THR A 1 92 ? -4.371 -5.312 -10.916 1.00 98.06 92 THR A C 1
ATOM 662 O O . THR A 1 92 ? -5.300 -6.001 -10.522 1.00 98.06 92 THR A O 1
ATOM 665 N N . ALA A 1 93 ? -3.148 -5.397 -10.391 1.00 98.12 93 ALA A N 1
ATOM 666 C CA . ALA A 1 93 ? -2.835 -6.224 -9.228 1.00 98.12 93 ALA A CA 1
ATOM 667 C C . ALA A 1 93 ? -3.146 -5.519 -7.899 1.00 98.12 93 ALA A C 1
ATOM 669 O O . 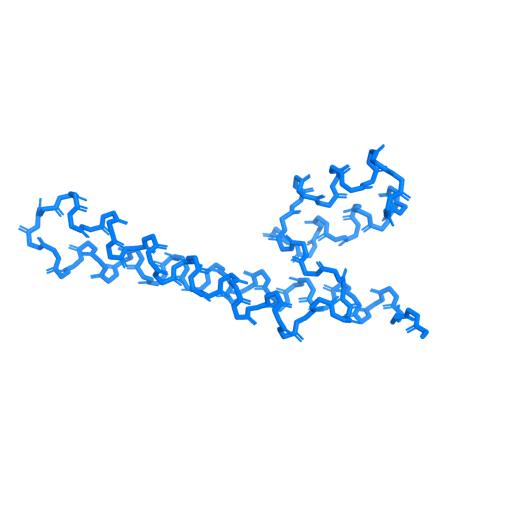ALA A 1 93 ? -3.279 -6.182 -6.878 1.00 98.12 93 ALA A O 1
ATOM 670 N N . GLN A 1 94 ? -3.242 -4.191 -7.908 1.00 98.44 94 GLN A N 1
ATOM 671 C CA . GLN A 1 94 ? -3.450 -3.360 -6.721 1.00 98.44 94 GLN A CA 1
ATOM 672 C C . GLN A 1 94 ? -4.934 -3.015 -6.469 1.00 98.44 94 GLN A C 1
ATOM 674 O O . GLN A 1 94 ? -5.234 -2.328 -5.494 1.00 98.44 94 GLN A O 1
ATOM 679 N N . LEU A 1 95 ? -5.852 -3.433 -7.346 1.00 95.00 95 LEU A N 1
ATOM 680 C CA . LEU A 1 95 ? -7.301 -3.191 -7.263 1.00 95.00 95 LEU A CA 1
ATOM 681 C C . LEU A 1 95 ? -8.051 -4.494 -6.975 1.00 95.00 95 LEU A C 1
ATOM 683 O O . LEU A 1 95 ? -9.032 -4.429 -6.203 1.00 95.00 95 LEU A O 1
#

Secondary structure (DSSP, 8-state):
-PPPHHHHHHHHHHHHHHHHHHHHHHHHHHHHHTTT-HHHHHHHHHHHHHHHHHHHHHHHHHHH----SHHHHHHHHHTTSS-HHHHHHHHHH--

pLDDT: mean 97.0, std 5.24, range [54.12, 98.75]

Foldseek 3Di:
DAADLVQQLVLLLVLLVQLCCLLVVQLVVLVVPVPPPPVSSVVSNVVSNVVSLVVSCVVPCSHHVSQLALVSLVVCCVVVNDPPVSSVSSNVSSD

Sequence (95 aa):
MKASLSRRVVAEFVGTGFLVAAVVGSGIMAERLSGGNAALALLANTIPTGATLVALIFAFEAVSGAHFNPVVSFADALEHGLPYREAFAYATAQL